Protein AF-A0A820Q042-F1 (afdb_monomer_lite)

InterPro domains:
  IPR019347 Axonemal dynein light chain [PF10211] (42-109)
  IPR019347 Axonemal dynein light chain [PTHR13183] (30-109)

pLDDT: mean 74.39, std 21.42, range [31.27, 95.94]

Radius of gyration: 27.74 Å; chains: 1; bounding box: 60×57×73 Å

Structure (mmCIF, N/CA/C/O backbone):
data_AF-A0A820Q042-F1
#
_entry.id   AF-A0A820Q042-F1
#
loop_
_atom_site.group_PDB
_atom_site.id
_atom_site.type_symbol
_atom_site.label_atom_id
_atom_site.label_alt_id
_atom_site.label_comp_id
_atom_site.label_asym_id
_atom_site.label_entity_id
_atom_site.label_seq_id
_atom_site.pdbx_PDB_ins_code
_atom_site.Cartn_x
_atom_site.Cartn_y
_atom_site.Cartn_z
_atom_site.occupancy
_atom_site.B_iso_or_equiv
_atom_site.auth_seq_id
_atom_site.auth_comp_id
_atom_site.auth_asym_id
_atom_site.auth_atom_id
_atom_site.pdbx_PDB_model_num
ATOM 1 N N . MET A 1 1 ? 32.961 40.326 35.675 1.00 45.88 1 MET A N 1
ATOM 2 C CA . MET A 1 1 ? 31.659 39.757 35.258 1.00 45.88 1 MET A CA 1
ATOM 3 C C . MET A 1 1 ? 31.643 38.323 35.772 1.00 45.88 1 MET A C 1
ATOM 5 O O . MET A 1 1 ? 32.234 37.457 35.159 1.00 45.88 1 MET A O 1
ATOM 9 N N . GLY A 1 2 ? 31.319 38.089 37.040 1.00 44.53 2 GLY A N 1
ATOM 10 C CA . GLY A 1 2 ? 29.943 38.099 37.533 1.00 44.53 2 GLY A CA 1
ATOM 11 C C . GLY A 1 2 ? 29.374 36.686 37.379 1.00 44.53 2 GLY A C 1
ATOM 12 O O . GLY A 1 2 ? 28.673 36.413 36.415 1.00 44.53 2 GLY A O 1
ATOM 13 N N . THR A 1 3 ? 29.758 35.779 38.277 1.00 47.16 3 THR A N 1
ATOM 14 C CA . THR A 1 3 ? 29.198 34.429 38.392 1.00 47.16 3 THR A CA 1
ATOM 15 C C . THR A 1 3 ? 27.825 34.501 39.063 1.00 47.16 3 THR A C 1
ATOM 17 O O . THR A 1 3 ? 27.657 35.185 40.071 1.00 47.16 3 THR A O 1
ATOM 20 N N . SER A 1 4 ? 26.829 33.777 38.547 1.00 48.06 4 SER A N 1
ATOM 21 C CA . SER A 1 4 ? 25.638 33.427 39.329 1.00 48.06 4 SER A CA 1
ATOM 22 C C . SER A 1 4 ? 24.966 32.166 38.806 1.00 48.06 4 SER A C 1
ATOM 24 O O . SER A 1 4 ? 24.597 32.060 37.641 1.00 48.06 4 SER A O 1
ATOM 26 N N . LYS A 1 5 ? 24.854 31.212 39.729 1.00 44.38 5 LYS A N 1
ATOM 27 C CA . LYS A 1 5 ? 24.127 29.950 39.657 1.00 44.38 5 LYS A CA 1
ATOM 28 C C . LYS A 1 5 ? 22.710 30.183 40.199 1.00 44.38 5 LYS A C 1
ATO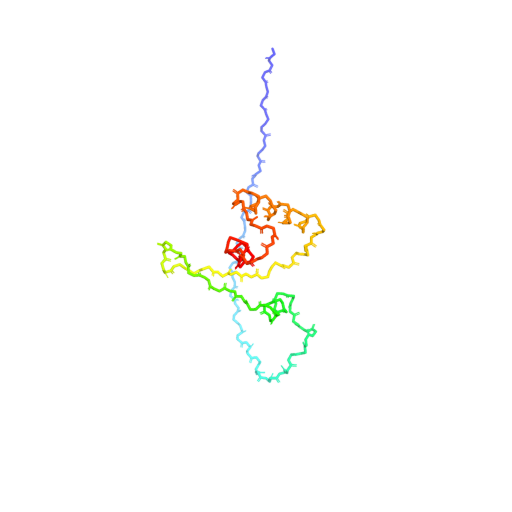M 30 O O . LYS A 1 5 ? 22.575 30.842 41.224 1.00 44.38 5 LYS A O 1
ATOM 35 N N . GLN A 1 6 ? 21.696 29.588 39.580 1.00 48.19 6 GLN A N 1
ATOM 36 C CA . GLN A 1 6 ? 20.372 29.308 40.166 1.00 48.19 6 GLN A CA 1
ATOM 37 C C . GLN A 1 6 ? 20.005 27.905 39.647 1.00 48.19 6 GLN A C 1
ATOM 39 O O . GLN A 1 6 ? 20.044 27.715 38.437 1.00 48.19 6 GLN A O 1
ATOM 44 N N . THR A 1 7 ? 19.940 26.799 40.400 1.00 52.81 7 THR A N 1
ATOM 45 C CA . THR A 1 7 ? 19.218 26.395 41.628 1.00 52.81 7 THR A CA 1
ATOM 46 C C . THR A 1 7 ? 17.692 26.481 41.544 1.00 52.81 7 THR A C 1
ATOM 48 O O . THR A 1 7 ? 17.128 27.565 41.601 1.00 52.81 7 THR A O 1
ATOM 51 N N . THR A 1 8 ? 17.060 25.312 41.375 1.00 54.53 8 THR A N 1
ATOM 52 C CA . THR A 1 8 ? 15.781 24.806 41.938 1.00 54.53 8 THR A CA 1
ATOM 53 C C . THR A 1 8 ? 15.504 23.481 41.194 1.00 54.53 8 THR A C 1
ATOM 55 O O . THR A 1 8 ? 15.487 23.458 39.972 1.00 54.53 8 THR A O 1
ATOM 58 N N . GLY A 1 9 ? 15.443 22.289 41.791 1.00 37.62 9 GLY A N 1
ATOM 59 C CA . GLY A 1 9 ? 15.049 21.931 43.149 1.00 37.62 9 GLY A CA 1
ATOM 60 C C . GLY A 1 9 ? 13.543 21.688 43.180 1.00 37.62 9 GLY A C 1
ATOM 61 O O . GLY A 1 9 ? 12.811 22.560 43.631 1.00 37.62 9 GLY A O 1
ATOM 62 N N . LEU A 1 10 ? 13.088 20.549 42.648 1.00 45.91 10 LEU A N 1
ATOM 63 C CA . LEU A 1 10 ? 11.738 20.034 42.878 1.00 45.91 10 LEU A CA 1
ATOM 64 C C . LEU A 1 10 ? 11.856 18.699 43.614 1.00 45.91 10 LEU A C 1
ATOM 66 O O . LEU A 1 10 ? 12.153 17.659 43.028 1.00 45.91 10 LEU A O 1
ATOM 70 N N . ASP A 1 11 ? 11.672 18.809 44.925 1.00 39.25 11 ASP A N 1
ATOM 71 C CA . ASP A 1 11 ? 11.487 17.746 45.898 1.00 39.25 11 ASP A CA 1
ATOM 72 C C . ASP A 1 11 ? 10.238 16.894 45.607 1.00 39.25 11 ASP A C 1
ATOM 74 O O . ASP A 1 11 ? 9.133 17.394 45.404 1.00 39.25 11 ASP A O 1
ATOM 78 N N . GLN A 1 12 ? 10.460 15.581 45.591 1.00 39.38 12 GLN A N 1
ATOM 79 C CA . GLN A 1 12 ? 9.813 14.566 46.429 1.00 39.38 12 GLN A CA 1
ATOM 80 C C . GLN A 1 12 ? 8.415 14.864 47.026 1.00 39.38 12 GLN A C 1
ATOM 82 O O . GLN A 1 12 ? 8.294 15.640 47.965 1.00 39.38 12 GLN A O 1
ATOM 87 N N . GLN A 1 13 ? 7.411 14.041 46.684 1.00 44.62 13 GLN A N 1
ATOM 88 C CA . GLN A 1 13 ? 6.557 13.425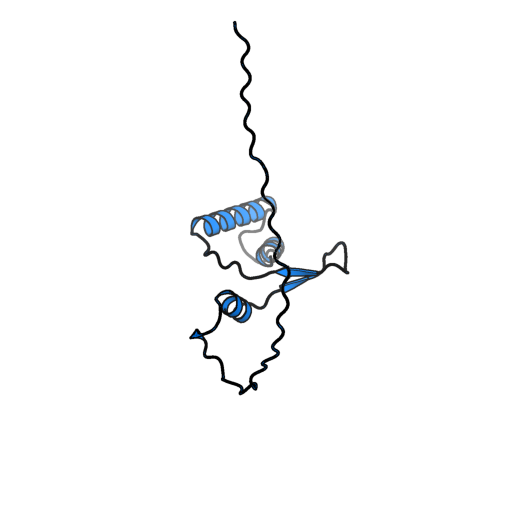 47.714 1.00 44.62 13 GLN A CA 1
ATOM 89 C C . GLN A 1 13 ? 5.933 12.099 47.236 1.00 44.62 13 GLN A C 1
ATOM 91 O O . GLN A 1 13 ? 5.132 12.037 46.308 1.00 44.62 13 GLN A O 1
ATOM 96 N N . MET A 1 14 ? 6.339 11.040 47.928 1.00 41.38 14 MET A N 1
ATOM 97 C CA . MET A 1 14 ? 5.721 9.717 48.038 1.00 41.38 14 MET A CA 1
ATOM 98 C C . MET A 1 14 ? 4.507 9.781 48.9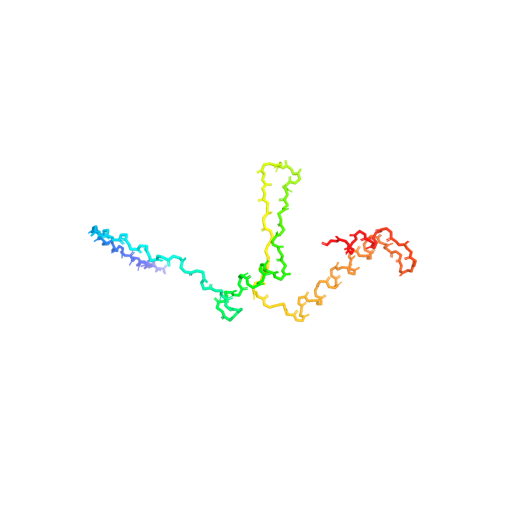83 1.00 41.38 14 MET A C 1
ATOM 100 O O . MET A 1 14 ? 4.618 10.451 50.008 1.00 41.38 14 MET A O 1
ATOM 104 N N . MET A 1 15 ? 3.412 9.057 48.710 1.00 48.47 15 MET A N 1
ATOM 105 C CA . MET A 1 15 ? 2.480 8.559 49.740 1.00 48.47 15 MET A CA 1
ATOM 106 C C . MET A 1 15 ? 1.847 7.226 49.312 1.00 48.47 15 MET A C 1
ATOM 108 O O . MET A 1 15 ? 1.408 7.055 48.177 1.00 48.47 15 MET A O 1
ATOM 112 N N . ASP A 1 16 ? 1.852 6.311 50.274 1.00 33.75 16 ASP A N 1
ATOM 113 C CA . ASP A 1 16 ? 1.416 4.917 50.285 1.00 33.75 16 ASP A CA 1
ATOM 114 C C . ASP A 1 16 ? -0.082 4.824 50.639 1.00 33.75 16 ASP A C 1
ATOM 116 O O . ASP A 1 16 ? -0.524 5.525 51.549 1.00 33.75 16 ASP A O 1
ATOM 120 N N . VAL A 1 17 ? -0.850 3.935 49.994 1.00 41.88 17 VAL A N 1
ATOM 121 C CA . VAL A 1 17 ? -2.086 3.361 50.564 1.00 41.88 17 VAL A CA 1
ATOM 122 C C . VAL A 1 17 ? -2.152 1.877 50.205 1.00 41.88 17 VAL A C 1
ATOM 124 O O . VAL A 1 17 ? -2.505 1.476 49.097 1.00 41.88 17 VAL A O 1
ATOM 127 N N . THR A 1 18 ? -1.829 1.066 51.206 1.00 32.72 18 THR A N 1
ATOM 128 C CA . THR A 1 18 ? -2.226 -0.334 51.356 1.00 32.72 18 THR A CA 1
ATOM 129 C C . THR A 1 18 ? -3.698 -0.397 51.792 1.00 32.72 18 THR A C 1
ATOM 131 O O . THR A 1 18 ? -4.098 0.353 52.681 1.00 32.72 18 THR A O 1
ATOM 134 N N . GLY A 1 19 ? -4.509 -1.312 51.248 1.00 32.44 19 GLY A N 1
ATOM 135 C CA . GLY A 1 19 ? -5.849 -1.561 51.799 1.00 32.44 19 GLY A CA 1
ATOM 136 C C . GLY A 1 19 ? -6.738 -2.489 50.975 1.00 32.44 19 GLY A C 1
ATOM 137 O O . GLY A 1 19 ? -7.204 -2.125 49.905 1.00 32.44 19 GLY A O 1
ATOM 138 N N . ALA A 1 20 ? -6.971 -3.687 51.508 1.00 35.50 20 ALA A N 1
ATOM 139 C CA . ALA A 1 20 ? -7.7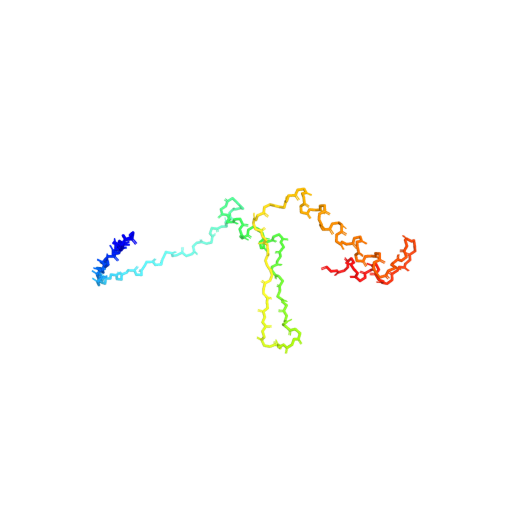20 -4.799 50.933 1.00 35.50 20 ALA A CA 1
ATOM 140 C C . ALA A 1 20 ? -9.230 -4.544 50.746 1.00 35.50 20 ALA A C 1
ATOM 142 O O . ALA A 1 20 ? -9.850 -3.806 51.507 1.00 35.50 20 ALA A O 1
ATOM 143 N N . GLY A 1 21 ? -9.846 -5.262 49.800 1.00 31.27 21 GLY A N 1
ATOM 144 C CA . GLY A 1 21 ? -11.303 -5.321 49.664 1.00 31.27 21 GLY A CA 1
ATOM 145 C C . GLY A 1 21 ? -11.756 -6.180 48.489 1.00 31.27 21 GLY A C 1
ATOM 146 O O . GLY A 1 21 ? -11.966 -5.677 47.391 1.00 31.27 21 GLY A O 1
ATOM 147 N N . GLY A 1 22 ? -11.900 -7.486 48.713 1.00 33.00 22 GLY A N 1
ATOM 148 C CA . GLY A 1 22 ? -12.551 -8.381 47.763 1.00 33.00 22 GLY A CA 1
ATOM 149 C C . GLY A 1 22 ? -14.058 -8.127 47.673 1.00 33.00 22 GLY A C 1
ATOM 150 O O . GLY A 1 22 ? -14.735 -7.926 48.679 1.00 33.00 22 GLY A O 1
ATOM 151 N N . SER A 1 23 ? -14.597 -8.209 46.460 1.00 38.81 23 SER A N 1
ATOM 152 C CA . SER A 1 23 ? -15.947 -8.721 46.218 1.00 38.81 23 SER A CA 1
ATOM 153 C C . SER A 1 23 ? -16.066 -9.159 44.769 1.00 38.81 23 SER A C 1
ATOM 155 O O . SER A 1 23 ? -16.286 -8.370 43.853 1.00 38.81 23 SER A O 1
ATOM 157 N N . SER A 1 24 ? -15.912 -10.465 44.582 1.00 47.12 24 SER A N 1
ATOM 158 C CA . SER A 1 24 ? -16.416 -11.195 43.432 1.00 47.12 24 SER A CA 1
ATOM 159 C C . SER A 1 24 ? -17.930 -11.015 43.354 1.00 47.12 24 SER A C 1
ATOM 161 O O . SER A 1 24 ? -18.669 -11.668 44.085 1.00 47.12 24 SER A O 1
ATOM 163 N N . ASN A 1 25 ? -18.391 -10.159 42.451 1.00 44.88 25 ASN A N 1
ATOM 164 C CA . ASN A 1 25 ? -19.762 -10.202 41.969 1.00 44.88 25 ASN A CA 1
ATOM 165 C C . ASN A 1 25 ? -19.718 -10.413 40.462 1.00 44.88 25 ASN A C 1
ATOM 167 O O . ASN A 1 25 ? -19.491 -9.484 39.694 1.00 44.88 25 ASN A O 1
ATOM 171 N N . SER A 1 26 ? -19.908 -11.666 40.057 1.00 48.28 26 SER A N 1
ATOM 172 C CA . SER A 1 26 ? -20.171 -12.059 38.677 1.00 48.28 26 SER A CA 1
ATOM 173 C C . SER A 1 26 ? -21.686 -12.069 38.453 1.00 48.28 26 SER A C 1
ATOM 175 O O . SER A 1 26 ? -22.358 -12.974 38.952 1.00 48.28 26 SER A O 1
ATOM 177 N N . PRO A 1 27 ? -22.270 -11.131 37.687 1.00 44.97 27 PRO A N 1
ATOM 178 C CA . PRO A 1 27 ? -23.653 -11.236 37.270 1.00 44.97 27 PRO A CA 1
ATOM 179 C C . PRO A 1 27 ? -23.701 -11.963 35.921 1.00 44.97 27 PRO A C 1
ATOM 181 O O . PRO A 1 27 ? -23.334 -11.430 34.879 1.00 44.97 27 PRO A O 1
ATOM 184 N N . ARG A 1 28 ? -24.139 -13.222 35.980 1.00 44.50 28 ARG A N 1
ATOM 185 C CA . ARG A 1 28 ? -25.023 -13.907 35.022 1.00 44.50 28 ARG A CA 1
ATOM 186 C C . ARG A 1 28 ? -25.014 -13.348 33.581 1.00 44.50 28 ARG A C 1
ATOM 188 O O . ARG A 1 28 ? -25.751 -12.414 33.269 1.00 44.50 28 ARG A O 1
ATOM 195 N N . LEU A 1 29 ? -24.265 -14.001 32.683 1.00 46.25 29 LEU A N 1
ATOM 196 C CA . LEU A 1 29 ? -24.315 -13.774 31.230 1.00 46.25 29 LEU A CA 1
ATOM 197 C C . LEU A 1 29 ? -25.683 -14.197 30.658 1.00 46.25 29 LEU A C 1
ATOM 199 O O . LEU A 1 29 ? -25.859 -15.278 30.099 1.00 46.25 29 LEU A O 1
ATOM 203 N N . GLY A 1 30 ? -26.674 -13.317 30.776 1.00 46.09 30 GLY A N 1
ATOM 204 C CA . GLY A 1 30 ? -27.731 -13.233 29.780 1.00 46.09 30 GLY A CA 1
ATOM 205 C C . GLY A 1 30 ? -27.104 -12.683 28.504 1.00 46.09 30 GLY A C 1
ATOM 206 O O . GLY A 1 30 ? -26.587 -11.568 28.514 1.00 46.09 30 GLY A O 1
ATOM 207 N N . LYS A 1 31 ? -27.107 -13.464 27.419 1.00 50.66 31 LYS A N 1
ATOM 208 C CA . LYS A 1 31 ? -26.669 -13.017 26.089 1.00 50.66 31 LYS A CA 1
ATOM 209 C C . LYS A 1 31 ? -27.602 -11.901 25.607 1.00 50.66 31 LYS A C 1
ATOM 211 O O . LYS A 1 31 ? -28.568 -12.158 24.896 1.00 50.66 31 LYS A O 1
ATOM 216 N N . LYS A 1 32 ? -27.338 -10.659 26.017 1.00 52.41 32 LYS A N 1
ATOM 217 C CA . LYS A 1 32 ? -27.865 -9.479 25.333 1.00 52.41 32 LYS A CA 1
ATOM 218 C C . LYS A 1 32 ? -27.129 -9.403 24.001 1.00 52.41 32 LYS A C 1
ATOM 220 O O . LYS A 1 32 ? -25.904 -9.323 23.980 1.00 52.41 32 LYS A O 1
ATOM 225 N N . GLN A 1 33 ? -27.864 -9.513 22.900 1.00 56.97 33 GLN A N 1
ATOM 226 C CA . GLN A 1 33 ? -27.304 -9.254 21.579 1.00 56.97 33 GLN A CA 1
ATOM 227 C C . GLN A 1 33 ? -26.914 -7.774 21.547 1.00 56.97 33 GLN A C 1
ATOM 229 O O . GLN A 1 33 ? -27.786 -6.909 21.608 1.00 56.97 33 GLN A O 1
ATOM 234 N N . ALA A 1 34 ? -25.610 -7.496 21.558 1.00 57.78 34 ALA A N 1
ATOM 235 C CA . ALA A 1 34 ? -25.092 -6.140 21.467 1.00 57.78 34 ALA A CA 1
ATOM 236 C C . ALA A 1 34 ? -25.527 -5.540 20.127 1.00 57.78 34 ALA A C 1
ATOM 238 O O . ALA A 1 34 ? -25.295 -6.126 19.065 1.00 57.78 34 ALA A O 1
ATOM 239 N N . THR A 1 35 ? -26.192 -4.391 20.183 1.00 63.69 35 THR A N 1
ATOM 240 C CA . THR A 1 35 ? -26.536 -3.638 18.979 1.00 63.69 35 THR A CA 1
ATOM 241 C C . THR A 1 35 ? -25.294 -2.881 18.505 1.00 63.69 35 THR A C 1
AT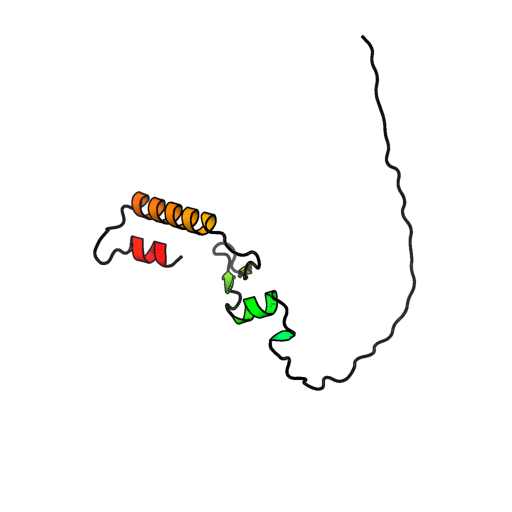OM 243 O O . THR A 1 35 ? -24.453 -2.509 19.317 1.00 63.69 35 THR A O 1
ATOM 246 N N . MET A 1 36 ? -25.145 -2.635 17.196 1.00 61.78 36 MET A N 1
ATOM 247 C CA . MET A 1 36 ? -23.943 -1.988 16.623 1.00 61.78 36 MET A CA 1
ATOM 248 C C . MET A 1 36 ? -23.608 -0.605 17.221 1.00 61.78 36 MET A C 1
ATOM 250 O O . MET A 1 36 ? -22.514 -0.104 16.994 1.00 61.78 36 MET A O 1
ATOM 254 N N . LYS A 1 37 ? -24.534 0.012 17.968 1.00 64.75 37 LYS A N 1
ATOM 255 C CA . LYS A 1 37 ? -24.361 1.315 18.626 1.00 64.75 37 LYS A CA 1
ATOM 256 C C . LYS A 1 37 ? -23.527 1.261 19.910 1.00 64.75 37 LYS A C 1
ATOM 258 O O . LYS A 1 37 ? -23.059 2.307 20.339 1.00 64.75 37 LYS A O 1
ATOM 263 N N . ASP A 1 38 ? -23.335 0.078 20.492 1.00 77.12 38 ASP A N 1
ATOM 264 C CA . ASP A 1 38 ? -22.627 -0.094 21.769 1.00 77.12 38 ASP A CA 1
ATOM 265 C C . ASP A 1 38 ? -21.151 -0.502 21.588 1.00 77.12 38 ASP A C 1
ATOM 267 O O . ASP A 1 38 ? -20.461 -0.765 22.570 1.00 77.12 38 ASP A O 1
ATOM 271 N N . LEU A 1 39 ? -20.672 -0.601 20.341 1.00 81.19 39 LEU A N 1
ATOM 272 C CA . LEU A 1 39 ? -19.308 -1.030 20.020 1.00 81.19 39 LEU A CA 1
ATOM 273 C C . LEU A 1 39 ? -18.347 0.159 20.004 1.00 81.19 39 LEU A C 1
ATOM 275 O O . LEU A 1 39 ? -18.670 1.231 19.487 1.00 81.19 39 LEU A O 1
ATOM 279 N N . SER A 1 40 ? -17.144 -0.060 20.527 1.00 88.81 40 SER A N 1
ATOM 280 C CA . SER A 1 40 ? -16.040 0.893 20.392 1.00 88.81 40 SER A CA 1
ATOM 281 C C . SER A 1 40 ? -15.612 1.037 18.926 1.00 88.81 40 SER A C 1
ATOM 283 O O . SER A 1 40 ? -15.800 0.128 18.113 1.00 88.81 40 SER A O 1
ATOM 285 N N . LEU A 1 41 ? -15.035 2.190 18.571 1.00 88.12 41 LEU A N 1
ATOM 286 C CA . LEU A 1 41 ? -14.556 2.454 17.211 1.00 88.12 41 LEU A CA 1
ATOM 287 C C . LEU A 1 41 ? -13.562 1.374 16.763 1.00 88.12 41 LEU A C 1
ATOM 289 O O . LEU A 1 41 ? -13.666 0.870 15.652 1.00 88.12 41 LEU A O 1
ATOM 293 N N . GLU A 1 42 ? -12.652 0.972 17.643 1.00 87.56 42 GLU A N 1
ATOM 294 C CA . GLU A 1 42 ? -11.660 -0.073 17.407 1.00 87.56 42 GLU A CA 1
ATOM 295 C C . GLU A 1 42 ? -12.316 -1.428 17.107 1.00 87.56 42 GLU A C 1
ATOM 297 O O . GLU A 1 42 ? -11.945 -2.082 16.137 1.00 87.56 42 GLU A O 1
ATOM 302 N N . GLU A 1 43 ? -13.350 -1.822 17.858 1.00 88.56 43 GLU A N 1
ATOM 303 C CA . GLU A 1 43 ? -14.101 -3.056 17.582 1.00 88.56 43 GLU A CA 1
ATOM 304 C C . GLU A 1 43 ? -14.856 -2.996 16.251 1.00 88.56 43 GLU A C 1
ATOM 306 O O . GLU A 1 43 ? -15.049 -4.022 15.595 1.00 88.56 43 GLU A O 1
ATOM 311 N N . ILE A 1 44 ? -15.316 -1.810 15.849 1.00 91.19 44 ILE A N 1
ATOM 312 C CA . ILE A 1 44 ? -15.941 -1.608 14.541 1.00 91.19 44 ILE A CA 1
ATOM 313 C C . ILE A 1 44 ? -14.885 -1.740 13.437 1.00 91.19 44 ILE A C 1
ATOM 315 O O . ILE A 1 44 ? -15.121 -2.447 12.457 1.00 91.19 44 ILE A O 1
ATOM 319 N N . LEU A 1 45 ? -13.720 -1.106 13.595 1.00 90.06 45 LEU A N 1
ATOM 320 C CA . LEU A 1 45 ? -12.626 -1.163 12.622 1.00 90.06 45 LEU A CA 1
ATOM 321 C C . LEU A 1 45 ? -12.107 -2.596 12.444 1.00 90.06 45 LEU A C 1
ATOM 323 O O . LEU A 1 45 ? -11.999 -3.053 11.306 1.00 90.06 45 LEU A O 1
ATOM 327 N N . ASP A 1 46 ? -11.902 -3.330 13.539 1.00 90.00 46 ASP A N 1
ATOM 328 C CA . ASP A 1 46 ? -11.463 -4.732 13.515 1.00 90.00 46 ASP A CA 1
ATOM 329 C C . ASP A 1 46 ? -12.501 -5.663 12.854 1.00 90.00 46 ASP A C 1
ATOM 331 O O . ASP A 1 46 ? -12.145 -6.697 12.285 1.00 90.00 46 ASP A O 1
ATOM 335 N N . LYS A 1 47 ? -13.795 -5.309 12.890 1.00 89.12 47 LYS A N 1
ATOM 336 C CA . LYS A 1 47 ? -14.857 -6.048 12.182 1.00 89.12 47 LYS A CA 1
ATOM 337 C C . LYS A 1 47 ? -14.899 -5.756 10.685 1.00 89.12 47 LYS A C 1
ATOM 339 O O . LYS A 1 47 ? -15.255 -6.648 9.918 1.00 89.12 47 LYS A O 1
ATOM 344 N N . ILE A 1 48 ? -14.600 -4.523 10.274 1.00 91.00 48 ILE A N 1
ATOM 345 C CA . ILE A 1 48 ? -14.634 -4.113 8.862 1.00 91.00 48 ILE A CA 1
ATOM 346 C C . ILE A 1 48 ? -13.415 -4.659 8.120 1.00 91.00 48 ILE A C 1
ATOM 348 O O . ILE A 1 48 ? -13.558 -5.194 7.021 1.00 91.00 48 ILE A O 1
ATOM 352 N N . LEU A 1 49 ? -12.229 -4.556 8.719 1.00 87.81 49 LEU A N 1
ATOM 353 C CA . LEU A 1 49 ? -11.015 -5.187 8.212 1.00 87.81 49 LEU A CA 1
ATOM 354 C C . LEU A 1 49 ? -10.363 -5.972 9.352 1.00 87.81 49 LEU A C 1
ATOM 356 O O . LEU A 1 49 ? -9.801 -5.363 10.265 1.00 87.81 49 LEU A O 1
ATOM 360 N N . PRO A 1 50 ? -10.409 -7.314 9.292 1.00 88.69 50 PRO A N 1
ATOM 361 C CA . PRO A 1 50 ? -9.767 -8.151 10.288 1.00 88.69 50 PRO A CA 1
ATOM 362 C C . PRO A 1 50 ? -8.270 -7.837 10.405 1.00 88.69 50 PRO A C 1
ATOM 364 O O . PRO A 1 50 ? -7.607 -7.635 9.380 1.00 88.69 50 PRO A O 1
ATOM 367 N N . PRO A 1 51 ? -7.707 -7.840 11.625 1.00 89.56 51 PRO A N 1
ATOM 368 C CA . PRO A 1 51 ? -6.287 -7.604 11.824 1.00 89.56 51 PRO A CA 1
ATOM 369 C C . PRO A 1 51 ? -5.455 -8.670 11.108 1.00 89.56 51 PRO A C 1
ATOM 371 O O . PRO A 1 51 ? -5.709 -9.873 11.217 1.00 89.56 51 PRO A O 1
ATOM 374 N N . LYS A 1 52 ? -4.434 -8.225 10.373 1.00 91.06 52 LYS A N 1
ATOM 375 C CA . LYS A 1 52 ? -3.542 -9.115 9.625 1.00 91.06 52 LYS A CA 1
ATOM 376 C C . LYS A 1 52 ? -2.358 -9.494 10.502 1.00 91.06 52 LYS A C 1
ATOM 378 O O . LYS A 1 52 ? -1.650 -8.620 10.996 1.00 91.06 52 LYS A O 1
ATOM 383 N N . ILE A 1 53 ? -2.125 -10.795 10.656 1.00 90.88 53 ILE A N 1
ATOM 384 C CA . ILE A 1 53 ? -0.950 -11.317 11.355 1.00 90.88 53 ILE A CA 1
ATOM 385 C C . ILE A 1 53 ? 0.090 -11.721 10.314 1.00 90.88 53 ILE A C 1
ATOM 387 O O . ILE A 1 53 ? -0.188 -12.541 9.437 1.00 90.88 53 ILE A O 1
ATOM 391 N N . THR A 1 54 ? 1.284 -11.151 10.403 1.00 88.69 54 THR A N 1
ATOM 392 C CA . THR A 1 54 ? 2.420 -11.498 9.546 1.00 88.69 54 THR A CA 1
ATOM 393 C C . THR A 1 54 ? 3.572 -12.017 10.395 1.00 88.69 54 THR A C 1
ATOM 395 O O . THR A 1 54 ? 3.826 -11.523 11.489 1.00 88.69 54 THR A O 1
ATOM 398 N N . LYS A 1 55 ? 4.263 -13.049 9.905 1.00 91.75 55 LYS A N 1
ATOM 399 C CA . LYS A 1 55 ? 5.506 -13.537 10.514 1.00 91.75 55 LYS A CA 1
ATOM 400 C C . LYS A 1 55 ? 6.668 -12.669 10.059 1.00 91.75 55 LYS A C 1
ATOM 402 O O . LYS A 1 55 ? 6.672 -12.232 8.905 1.00 91.75 55 LYS A O 1
ATOM 407 N N . ASP A 1 56 ? 7.640 -12.446 10.936 1.00 90.06 56 ASP A N 1
ATOM 408 C CA . ASP A 1 56 ? 8.889 -11.812 10.522 1.00 90.06 56 ASP A CA 1
ATOM 409 C C . ASP A 1 56 ? 9.615 -12.735 9.523 1.00 90.06 56 ASP A C 1
ATOM 411 O O . ASP A 1 56 ? 9.824 -13.916 9.825 1.00 90.06 56 ASP A O 1
ATOM 415 N N . PRO A 1 57 ? 10.003 -12.245 8.332 1.00 84.94 57 PRO A N 1
ATOM 416 C CA . PRO A 1 57 ? 10.795 -13.031 7.392 1.00 84.94 57 PRO A CA 1
ATOM 417 C C . PRO A 1 57 ? 12.158 -13.469 7.953 1.00 84.94 57 PRO A C 1
ATOM 419 O O . PRO A 1 57 ? 12.683 -14.484 7.503 1.00 84.94 57 PRO A O 1
ATOM 422 N N . ASN A 1 58 ? 12.724 -12.750 8.928 1.00 87.75 58 ASN A N 1
ATOM 423 C CA . ASN A 1 58 ? 14.021 -13.084 9.526 1.00 87.75 58 ASN A CA 1
ATOM 424 C C . ASN A 1 58 ? 13.902 -13.927 10.804 1.00 87.75 58 ASN A C 1
ATOM 426 O O . ASN A 1 58 ? 14.870 -14.580 11.193 1.00 87.75 58 ASN A O 1
ATOM 430 N N . ASN A 1 59 ? 12.741 -13.913 11.468 1.00 88.88 59 ASN A N 1
ATOM 431 C CA . ASN A 1 59 ? 12.511 -14.659 12.701 1.00 88.88 59 ASN A CA 1
ATOM 432 C C . ASN A 1 59 ? 11.083 -15.249 12.750 1.00 88.88 59 ASN A C 1
ATOM 434 O O . ASN A 1 59 ? 10.132 -14.549 13.099 1.00 88.88 59 ASN A O 1
ATOM 438 N N . PRO A 1 60 ? 10.908 -16.547 12.455 1.00 85.38 60 PRO A N 1
ATOM 439 C CA . PRO A 1 60 ? 9.586 -17.159 12.314 1.00 85.38 60 PRO A CA 1
ATOM 440 C C . PRO A 1 60 ? 8.764 -17.219 13.613 1.00 85.38 60 PRO A C 1
ATOM 442 O O . PRO A 1 60 ? 7.552 -17.451 13.536 1.00 85.38 60 PRO A O 1
ATOM 445 N N . ASP A 1 61 ? 9.397 -17.003 14.770 1.00 90.06 61 ASP A N 1
ATOM 446 C CA . ASP A 1 61 ? 8.744 -16.999 16.083 1.00 90.06 61 ASP A CA 1
ATOM 447 C C . ASP A 1 61 ? 8.154 -15.626 16.445 1.00 90.06 61 ASP A C 1
ATOM 449 O O . ASP A 1 61 ? 7.354 -15.515 17.376 1.00 90.06 61 ASP A O 1
ATOM 453 N N . LEU A 1 62 ? 8.502 -14.573 15.695 1.00 92.25 62 LEU A N 1
ATOM 454 C CA . LEU A 1 62 ? 7.943 -13.236 15.875 1.00 92.25 62 LEU A CA 1
ATOM 455 C C . LEU A 1 62 ? 6.723 -13.025 14.970 1.00 92.25 62 LEU A C 1
ATOM 457 O O . LEU A 1 62 ? 6.764 -13.242 13.756 1.00 92.25 62 LEU A O 1
ATOM 461 N N . LEU A 1 63 ? 5.629 -12.566 15.582 1.00 91.56 63 LEU A N 1
ATOM 462 C CA . LEU A 1 63 ? 4.371 -12.240 14.914 1.00 91.56 63 LEU A CA 1
ATOM 463 C C . LEU A 1 63 ? 4.083 -10.742 15.034 1.00 91.56 63 LEU A C 1
ATOM 465 O O . LEU A 1 63 ? 3.999 -10.202 16.136 1.00 91.56 63 LEU A O 1
ATOM 469 N N . TYR A 1 64 ? 3.867 -10.089 13.897 1.00 89.38 64 TYR A N 1
ATOM 470 C CA . TYR A 1 64 ? 3.373 -8.721 13.811 1.00 89.38 64 TYR A CA 1
ATOM 471 C C . TYR A 1 64 ? 1.864 -8.728 13.602 1.00 89.38 64 TYR A C 1
ATOM 473 O O . TYR A 1 64 ? 1.349 -9.487 12.784 1.00 89.38 64 TYR A O 1
ATOM 481 N N . CYS A 1 65 ? 1.156 -7.864 14.327 1.00 91.06 65 CYS A N 1
ATOM 482 C CA . CYS A 1 65 ? -0.280 -7.666 14.170 1.00 91.06 65 CYS A CA 1
ATOM 483 C C . CYS A 1 65 ? -0.540 -6.267 13.605 1.00 91.06 65 CYS A C 1
ATOM 485 O O . CYS A 1 65 ? -0.261 -5.263 14.263 1.00 91.06 65 CYS A O 1
ATOM 487 N N . GLN A 1 66 ? -1.057 -6.204 12.381 1.00 90.31 66 GLN A N 1
ATOM 488 C CA . GLN A 1 66 ? -1.416 -4.964 11.704 1.00 90.31 66 GLN A CA 1
ATOM 489 C C . GLN A 1 66 ? -2.895 -4.650 11.947 1.00 90.31 66 GLN A C 1
ATOM 491 O O . GLN A 1 66 ? -3.763 -5.467 11.634 1.00 90.31 66 GLN A O 1
ATOM 496 N N . ARG A 1 67 ? -3.170 -3.448 12.468 1.00 90.69 67 ARG A N 1
ATOM 497 C CA . ARG A 1 67 ? -4.521 -2.934 12.737 1.00 90.69 67 ARG A CA 1
ATOM 498 C C . ARG A 1 67 ? -4.826 -1.644 11.973 1.00 90.69 67 ARG A C 1
ATOM 500 O O . ARG A 1 67 ? -3.929 -0.884 11.616 1.00 90.69 67 ARG A O 1
ATOM 507 N N . ILE A 1 68 ? -6.128 -1.422 11.815 1.00 89.25 68 ILE A N 1
ATOM 508 C CA . ILE A 1 68 ? -6.828 -0.135 11.737 1.00 89.25 68 ILE A CA 1
ATOM 509 C C . ILE A 1 68 ? -6.164 1.059 12.423 1.00 89.25 68 ILE A C 1
ATOM 511 O O . ILE A 1 68 ? -6.160 1.058 13.650 1.00 89.25 68 ILE A O 1
ATOM 515 N N . SER A 1 69 ? -5.680 2.091 11.727 1.00 87.62 69 SER A N 1
ATOM 516 C CA . SER A 1 69 ? -5.583 3.397 12.393 1.00 87.62 69 SER A CA 1
ATOM 517 C C . SER A 1 69 ? -6.984 3.986 12.573 1.00 87.62 69 SER A C 1
ATOM 519 O O . SER A 1 69 ? -7.782 3.976 11.636 1.00 87.62 69 SER A O 1
ATOM 521 N N . SER A 1 70 ? -7.272 4.528 13.757 1.00 88.31 70 SER A N 1
ATOM 522 C CA . SER A 1 70 ? -8.492 5.296 14.032 1.00 88.31 70 SER A CA 1
ATOM 523 C C . SER A 1 70 ? -8.390 6.758 13.582 1.00 88.31 70 SER A C 1
ATOM 525 O O . SER A 1 70 ? -9.400 7.462 13.529 1.00 88.31 70 SER A O 1
ATOM 527 N N . THR A 1 71 ? -7.192 7.229 13.216 1.00 88.69 71 THR A N 1
ATOM 528 C CA . THR A 1 71 ? -6.996 8.579 12.676 1.00 88.69 71 THR A CA 1
ATOM 529 C C . THR A 1 71 ? -7.462 8.643 11.219 1.00 88.69 71 THR A C 1
ATOM 531 O O . THR A 1 71 ? -6.967 7.863 10.399 1.00 88.69 71 THR A O 1
ATOM 534 N N . PRO A 1 72 ? -8.355 9.576 10.850 1.00 85.56 72 PRO A N 1
ATOM 535 C CA . PRO A 1 72 ? -8.784 9.720 9.465 1.00 85.56 72 PRO A CA 1
ATOM 536 C C . PRO A 1 72 ? -7.608 10.150 8.581 1.00 85.56 72 PRO A C 1
ATOM 538 O O . PRO A 1 72 ? -6.808 11.000 8.967 1.00 85.56 72 PRO A O 1
ATOM 541 N N . SER A 1 73 ? -7.518 9.577 7.381 1.00 88.56 73 SER A N 1
ATOM 542 C CA . SER A 1 73 ? -6.525 9.992 6.389 1.00 88.56 73 SER A CA 1
ATOM 543 C C . SER A 1 73 ? -6.889 11.358 5.800 1.00 88.56 73 SER A C 1
ATOM 545 O O . SER A 1 73 ? -8.064 11.659 5.569 1.00 88.56 73 SER A O 1
ATOM 547 N N . THR A 1 74 ? -5.883 12.195 5.558 1.00 93.75 74 THR A N 1
ATOM 548 C CA . THR A 1 74 ? -6.045 13.514 4.945 1.00 93.75 74 THR A CA 1
ATOM 549 C C . THR A 1 74 ? -5.847 13.460 3.429 1.00 93.75 74 THR A C 1
ATOM 551 O O . THR A 1 74 ? -5.214 12.555 2.887 1.00 93.75 74 THR A O 1
ATOM 554 N N . ARG A 1 75 ? -6.338 14.481 2.710 1.00 95.12 75 ARG A N 1
ATOM 555 C CA . ARG A 1 75 ? -6.088 14.625 1.262 1.00 95.12 75 ARG A CA 1
ATOM 556 C C . ARG A 1 75 ? -4.590 14.629 0.938 1.00 95.12 75 ARG A C 1
ATOM 558 O O . ARG A 1 75 ? -4.196 14.108 -0.101 1.00 95.12 75 ARG A O 1
ATOM 565 N N . LEU A 1 76 ? -3.781 15.232 1.809 1.00 95.06 76 LEU A N 1
ATOM 566 C CA . LEU A 1 76 ? -2.336 15.313 1.625 1.00 95.06 76 LEU A CA 1
ATOM 567 C C . LEU A 1 76 ? -1.688 13.926 1.691 1.00 95.06 76 LEU A C 1
ATOM 569 O O . LEU A 1 76 ? -0.828 13.628 0.871 1.00 95.06 76 LEU A O 1
ATOM 573 N N . ASP A 1 77 ? -2.150 13.056 2.591 1.00 92.19 77 ASP A N 1
ATOM 574 C CA . ASP A 1 77 ? -1.625 11.691 2.711 1.00 92.19 77 ASP A CA 1
ATOM 575 C C . ASP A 1 77 ? -1.842 10.889 1.424 1.00 92.19 77 ASP A C 1
ATOM 577 O O . ASP A 1 77 ? -0.936 10.202 0.959 1.00 92.19 77 ASP A O 1
ATOM 581 N N . VAL A 1 78 ? -3.018 11.029 0.802 1.00 93.62 78 VAL A N 1
ATOM 582 C CA . VAL A 1 78 ? -3.332 10.369 -0.475 1.00 93.62 78 VAL A CA 1
ATOM 583 C C . VAL A 1 78 ? -2.444 10.891 -1.607 1.00 93.62 78 VAL A C 1
ATOM 585 O O . VAL A 1 78 ? -1.953 10.100 -2.409 1.00 93.62 78 VAL A O 1
ATOM 588 N N . ILE A 1 79 ? -2.202 12.205 -1.661 1.00 95.94 79 ILE A N 1
ATOM 589 C CA . ILE A 1 79 ? -1.299 12.810 -2.655 1.00 95.94 79 ILE A CA 1
ATOM 590 C C . ILE A 1 79 ? 0.124 12.276 -2.468 1.00 95.94 79 ILE A C 1
ATOM 592 O O . ILE A 1 79 ? 0.724 11.792 -3.423 1.00 95.94 79 ILE A O 1
ATOM 596 N N . ASN A 1 80 ? 0.630 12.276 -1.234 1.00 94.69 80 ASN A N 1
ATOM 597 C CA . ASN A 1 80 ? 1.969 11.777 -0.925 1.00 94.69 80 ASN A CA 1
ATOM 598 C C . ASN A 1 80 ? 2.129 10.296 -1.303 1.00 94.69 80 ASN A C 1
ATOM 600 O O . ASN A 1 80 ? 3.170 9.894 -1.822 1.00 94.69 80 ASN A O 1
ATOM 604 N N . LEU A 1 81 ? 1.107 9.471 -1.053 1.00 92.88 81 LEU A N 1
ATOM 605 C CA . LEU A 1 81 ? 1.106 8.059 -1.443 1.00 92.88 81 LEU A CA 1
ATOM 606 C C . LEU A 1 81 ? 1.166 7.889 -2.966 1.00 92.88 81 LEU A C 1
ATOM 608 O O . LEU A 1 81 ? 1.933 7.057 -3.454 1.00 92.88 81 LEU A O 1
ATOM 612 N N . GLN A 1 82 ? 0.400 8.693 -3.706 1.00 92.50 82 GLN A N 1
ATOM 613 C CA . GLN A 1 82 ? 0.401 8.680 -5.166 1.00 92.50 82 GLN A CA 1
ATOM 614 C C . GLN A 1 82 ? 1.777 9.068 -5.725 1.00 92.50 82 GLN A C 1
ATOM 616 O O . GLN A 1 82 ? 2.343 8.325 -6.523 1.00 92.50 82 GLN A O 1
ATOM 621 N N . GLU A 1 83 ? 2.365 10.165 -5.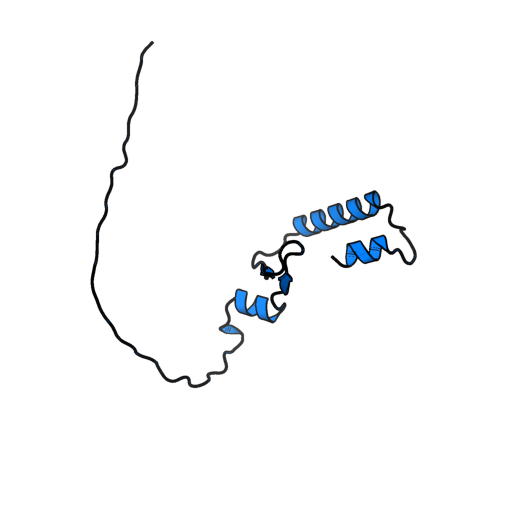242 1.00 94.94 83 GLU A N 1
ATOM 622 C CA . GLU A 1 83 ? 3.691 10.627 -5.674 1.00 94.94 83 GLU A CA 1
ATOM 623 C C . GLU A 1 83 ? 4.784 9.586 -5.400 1.00 94.94 83 GLU A C 1
ATOM 625 O O . GLU A 1 83 ? 5.640 9.325 -6.249 1.00 94.94 83 GLU A O 1
ATOM 630 N N . GLN A 1 84 ? 4.744 8.930 -4.236 1.00 93.62 84 GLN A N 1
ATOM 631 C CA . GLN A 1 84 ? 5.684 7.856 -3.912 1.00 93.62 84 GLN A CA 1
ATOM 632 C C . GLN A 1 84 ? 5.526 6.643 -4.832 1.00 93.62 84 GLN A C 1
ATOM 634 O O . GLN A 1 84 ? 6.522 6.016 -5.204 1.00 93.62 84 GLN A O 1
ATOM 639 N N . LEU A 1 85 ? 4.291 6.278 -5.178 1.00 92.81 85 LEU A N 1
ATOM 640 C CA . LEU A 1 85 ? 4.016 5.178 -6.096 1.00 92.81 85 LEU A CA 1
ATOM 641 C C . LEU A 1 85 ? 4.495 5.512 -7.514 1.00 92.81 85 LEU A C 1
ATOM 643 O O . LEU A 1 85 ? 5.178 4.689 -8.128 1.00 92.81 85 LEU A O 1
ATOM 647 N N . ASP A 1 86 ? 4.225 6.724 -7.995 1.00 92.31 86 ASP A N 1
ATOM 648 C CA . ASP A 1 86 ? 4.657 7.193 -9.314 1.00 92.31 86 ASP A CA 1
ATOM 649 C C . ASP A 1 86 ? 6.183 7.251 -9.415 1.00 92.31 86 ASP A C 1
ATOM 651 O O . ASP A 1 86 ? 6.767 6.753 -10.381 1.00 92.31 86 ASP A O 1
ATOM 655 N N . MET A 1 87 ? 6.851 7.740 -8.367 1.00 92.94 87 MET A N 1
ATOM 656 C CA . MET A 1 87 ? 8.307 7.700 -8.263 1.00 92.94 87 MET A CA 1
ATOM 657 C C . MET A 1 87 ? 8.836 6.260 -8.359 1.00 92.94 87 MET A C 1
ATOM 659 O O . MET A 1 87 ? 9.778 6.000 -9.110 1.00 92.94 87 MET A O 1
ATOM 663 N N . ARG A 1 88 ? 8.234 5.296 -7.646 1.00 91.00 88 ARG A N 1
ATOM 664 C CA . ARG A 1 88 ? 8.653 3.881 -7.710 1.00 91.00 88 ARG A CA 1
ATOM 665 C C . ARG A 1 88 ? 8.408 3.261 -9.088 1.00 91.00 88 ARG A C 1
ATOM 667 O O . ARG A 1 88 ? 9.231 2.466 -9.546 1.00 91.00 88 ARG A O 1
ATOM 674 N N . LEU A 1 89 ? 7.314 3.622 -9.761 1.00 90.69 89 LEU A N 1
ATOM 675 C CA . LEU A 1 89 ? 7.026 3.175 -11.127 1.00 90.69 89 LEU A CA 1
ATOM 676 C C . LEU A 1 89 ? 8.065 3.701 -12.121 1.00 90.69 89 LEU A C 1
ATOM 678 O O . LEU A 1 89 ? 8.544 2.929 -12.954 1.00 90.69 89 LEU A O 1
ATOM 682 N N . GLN A 1 90 ? 8.444 4.977 -12.008 1.00 89.56 90 GLN A N 1
ATOM 683 C CA . GLN A 1 90 ? 9.472 5.591 -12.850 1.00 89.56 90 GLN A CA 1
ATOM 684 C C . GLN A 1 90 ? 10.857 4.990 -12.590 1.00 89.56 90 GLN A C 1
ATOM 686 O O . GLN A 1 90 ? 11.547 4.612 -13.535 1.00 89.56 90 GLN A O 1
ATOM 691 N N . GLN A 1 91 ? 11.241 4.826 -11.320 1.00 91.19 91 GLN A N 1
ATOM 692 C CA . GLN A 1 91 ? 12.526 4.229 -10.931 1.00 91.19 91 GLN A CA 1
ATOM 693 C C . GLN A 1 91 ? 12.699 2.809 -11.476 1.00 91.19 91 GLN A C 1
ATOM 695 O O . GLN A 1 91 ? 13.784 2.447 -11.923 1.00 91.19 91 GLN A O 1
ATOM 700 N N . ARG A 1 92 ? 11.629 2.004 -11.465 1.00 90.75 92 ARG A N 1
ATOM 701 C CA . ARG A 1 92 ? 11.640 0.638 -12.010 1.00 90.75 92 ARG A CA 1
ATOM 702 C C . ARG A 1 92 ? 11.273 0.568 -13.501 1.00 90.75 92 ARG A C 1
ATOM 704 O O . ARG A 1 92 ? 11.104 -0.535 -14.015 1.00 90.75 92 ARG A O 1
ATOM 711 N N . GLN A 1 93 ? 11.135 1.714 -14.181 1.00 86.12 93 GLN A N 1
ATOM 712 C CA . GLN A 1 93 ? 10.788 1.833 -15.605 1.00 86.12 93 GLN A CA 1
ATOM 713 C C . GLN A 1 93 ? 9.584 0.961 -16.010 1.00 86.12 93 GLN A C 1
ATOM 715 O O . GLN A 1 93 ? 9.610 0.229 -17.003 1.00 86.12 93 GLN A O 1
ATOM 720 N N . ALA A 1 94 ? 8.515 1.002 -15.210 1.00 88.75 94 ALA A N 1
ATOM 721 C CA . ALA A 1 94 ? 7.311 0.234 -15.496 1.00 88.75 94 ALA A CA 1
ATOM 722 C C . ALA A 1 94 ? 6.674 0.693 -16.820 1.00 88.75 94 ALA A C 1
ATOM 724 O O . ALA A 1 94 ? 6.542 1.886 -17.084 1.00 88.75 94 ALA A O 1
ATOM 725 N N . ARG A 1 95 ? 6.237 -0.261 -17.652 1.00 86.06 95 ARG A N 1
ATOM 726 C CA . ARG A 1 95 ? 5.565 0.055 -18.922 1.00 86.06 95 ARG A CA 1
ATOM 727 C C . ARG A 1 95 ? 4.234 0.753 -18.652 1.00 86.06 95 ARG A C 1
ATOM 729 O O . ARG A 1 95 ? 3.451 0.297 -17.819 1.00 86.06 95 ARG A O 1
ATOM 736 N N . GLU A 1 96 ? 3.961 1.816 -19.405 1.00 81.62 96 GLU A N 1
ATOM 737 C CA . GLU A 1 96 ? 2.731 2.597 -19.256 1.00 81.62 96 GLU A CA 1
ATOM 738 C C . GLU A 1 96 ? 1.482 1.834 -19.717 1.00 81.62 96 GLU A C 1
ATOM 740 O O . GLU A 1 96 ? 0.416 1.960 -19.109 1.00 81.62 96 GLU A O 1
ATOM 745 N N . THR A 1 97 ? 1.629 0.987 -20.739 1.00 83.62 97 THR A N 1
ATOM 746 C CA . THR A 1 97 ? 0.549 0.223 -21.372 1.00 83.62 97 THR A CA 1
ATOM 747 C C . THR A 1 97 ? 0.845 -1.279 -21.409 1.00 83.62 97 THR A C 1
ATOM 749 O O . THR A 1 97 ? 1.997 -1.722 -21.395 1.00 83.62 97 THR A O 1
ATOM 752 N N . GLY A 1 98 ? -0.224 -2.080 -21.463 1.00 86.88 98 GLY A N 1
ATOM 753 C CA . GLY A 1 98 ? -0.149 -3.543 -21.467 1.00 86.88 98 GLY A CA 1
ATOM 754 C C . GLY A 1 98 ? 0.118 -4.163 -20.089 1.00 86.88 98 GLY A C 1
ATOM 755 O O . GLY A 1 98 ? 0.068 -3.500 -19.053 1.00 86.88 98 GLY A O 1
ATOM 756 N N . ILE A 1 99 ? 0.376 -5.475 -20.075 1.00 89.00 99 ILE A N 1
ATOM 757 C CA . ILE A 1 99 ? 0.676 -6.229 -18.850 1.00 89.00 99 ILE A CA 1
ATOM 758 C C . ILE A 1 99 ? 2.137 -5.971 -18.461 1.00 89.00 99 ILE A C 1
ATOM 760 O O . ILE A 1 99 ? 3.054 -6.304 -19.212 1.00 89.00 99 ILE A O 1
ATOM 764 N N . CYS A 1 100 ? 2.354 -5.392 -17.277 1.00 90.31 100 CYS A N 1
ATOM 765 C CA . CYS A 1 100 ? 3.681 -5.132 -16.723 1.00 90.31 100 CYS A CA 1
ATOM 766 C C . CYS A 1 100 ? 3.833 -5.826 -15.354 1.00 90.31 100 CYS A C 1
ATOM 768 O O . CYS A 1 100 ? 3.057 -5.520 -14.442 1.00 90.31 100 CYS A O 1
ATOM 770 N N . PRO A 1 101 ? 4.814 -6.737 -15.178 1.00 87.00 101 PRO A N 1
ATOM 771 C CA . PRO A 1 101 ? 5.003 -7.455 -13.916 1.00 87.00 101 PRO A CA 1
ATOM 772 C C . PRO A 1 101 ? 5.393 -6.512 -12.772 1.00 87.00 101 PRO A C 1
ATOM 774 O O . PRO A 1 101 ? 4.849 -6.636 -11.681 1.00 87.00 101 PRO A O 1
ATOM 777 N N . VAL A 1 102 ? 6.233 -5.509 -13.052 1.00 89.75 102 VAL A N 1
ATOM 778 C CA . VAL A 1 102 ? 6.641 -4.473 -12.088 1.00 89.75 102 VAL A CA 1
ATOM 779 C C . VAL A 1 102 ? 5.433 -3.692 -11.577 1.00 89.75 102 VAL A C 1
ATOM 781 O O . VAL A 1 102 ? 5.298 -3.472 -10.378 1.00 89.75 102 VAL A O 1
ATOM 784 N N . ARG A 1 103 ? 4.520 -3.306 -12.479 1.00 89.69 103 ARG A N 1
ATOM 785 C CA . ARG A 1 103 ? 3.280 -2.629 -12.090 1.00 89.69 103 ARG A CA 1
ATOM 786 C C . ARG A 1 103 ? 2.432 -3.546 -11.209 1.00 89.69 103 ARG A C 1
ATOM 788 O O . ARG A 1 103 ? 2.023 -3.130 -10.138 1.00 89.69 103 ARG A O 1
ATOM 795 N N . ARG A 1 104 ? 2.217 -4.807 -11.599 1.00 89.75 104 ARG A N 1
ATOM 796 C CA . ARG A 1 104 ? 1.459 -5.761 -10.770 1.00 89.75 104 ARG A CA 1
ATOM 797 C C . ARG A 1 104 ? 2.050 -5.899 -9.363 1.00 89.75 104 ARG A C 1
ATOM 799 O O . ARG A 1 104 ? 1.290 -5.871 -8.407 1.00 89.75 104 ARG A O 1
ATOM 806 N N . GLU A 1 105 ? 3.368 -6.032 -9.248 1.00 89.12 105 GLU A N 1
ATOM 807 C CA . GLU A 1 105 ? 4.058 -6.161 -7.960 1.00 89.12 105 GLU A CA 1
ATOM 808 C C . GLU A 1 105 ? 3.873 -4.909 -7.089 1.00 89.12 105 GLU A C 1
ATOM 810 O O . GLU A 1 105 ? 3.490 -5.023 -5.928 1.00 89.12 105 GLU A O 1
ATOM 815 N N . LEU A 1 106 ? 4.072 -3.712 -7.654 1.00 87.69 106 LEU A N 1
ATOM 816 C CA . LEU A 1 106 ? 3.919 -2.450 -6.920 1.00 87.69 106 LEU A CA 1
ATOM 817 C C . LEU A 1 106 ? 2.477 -2.196 -6.453 1.00 87.69 106 LEU A C 1
ATOM 819 O O . LEU A 1 106 ? 2.291 -1.643 -5.378 1.00 87.69 106 LEU A O 1
ATOM 823 N N . PHE A 1 107 ? 1.472 -2.624 -7.223 1.00 86.19 107 PHE A N 1
ATOM 824 C CA . PHE A 1 107 ? 0.055 -2.524 -6.843 1.00 86.19 107 PHE A CA 1
ATOM 825 C C . PHE A 1 107 ? -0.422 -3.657 -5.920 1.00 86.19 107 PHE A C 1
ATOM 827 O O . PHE A 1 107 ? -1.533 -3.590 -5.405 1.00 86.19 107 PHE A O 1
ATOM 834 N N . SER A 1 108 ? 0.378 -4.712 -5.745 1.00 81.44 108 SER A N 1
ATOM 835 C CA . SER A 1 108 ? 0.063 -5.826 -4.840 1.00 81.44 108 SER A CA 1
ATOM 836 C C . SER A 1 108 ? 0.558 -5.624 -3.403 1.00 81.44 108 SER A C 1
ATOM 838 O O . SER A 1 108 ? 0.362 -6.513 -2.574 1.00 81.44 108 SER A O 1
ATOM 840 N N . GLN A 1 109 ? 1.218 -4.490 -3.138 1.00 66.94 109 GLN A N 1
ATOM 841 C CA . GLN A 1 109 ? 1.639 -4.045 -1.804 1.00 66.94 109 GLN A CA 1
ATOM 842 C C . GLN A 1 109 ? 0.432 -3.588 -0.986 1.00 66.94 109 GLN A C 1
ATOM 844 O O . GLN A 1 109 ? 0.396 -3.935 0.216 1.00 66.94 109 GLN A O 1
#

Foldseek 3Di:
DDDDDDDDDDDDDDDDDDDDDDDDDDDDPPPDPDDPVPDDPQRVQCVVPPWDWDADPVHRVDIDTHGDDPDDDDPVNVVVVVVVLVVQCVVVVFDPDDDTPSNVVSVVD

Organism: NCBI:txid433720

Secondary structure (DSSP, 8-state):
-----------------------------------GGGS-HHHHHHHHSPPEEEE-SS-TT-EEEE----SPPPHHHHHHHHHHHHHHHHHTT--SSS--HHHHHHHT-

Sequence (109 aa):
MGTSKQTTGLDQQMMDVTGAGGSSNSPRLGKKQATMKDLSLEEILDKILPPKITKDPNNPDLLYCQRISSTPSTRLDVINLQEQLDMRLQQRQARETGICPVRRELFSQ